Protein AF-A0A354BRV8-F1 (afdb_monomer_lite)

Foldseek 3Di:
DQLQVVLVVDPPRDLEEEFDQFAEPPRDYPVVVVVSVSSRRLAYEGAHLAADDPPNGRYGHDDDDDPQDPDPVSVVVSNVVRVVVVVVVD

Secondary structure (DSSP, 8-state):
--HHHHHHTSTT--SEEE-SS--BTTTB-HHHHHHHHHTT-SEEEE-SS--PPTT-TTEEE-----TT--SHHHHHHHHHHHHHHHHHT-

Radius of gyration: 15.72 Å; chains: 1; bounding box: 42×30×31 Å

Sequence (90 aa):
LLNEEKILGYPNGLPLFSYPFGQPKTCFNEHSTERIFSFGAKAIFYSSGSINQAGQGVLYDRVSLGNEAQTIKELFSKLRYRKLRNCMNV

Structure (mmCIF, N/CA/C/O backbone):
data_AF-A0A354BRV8-F1
#
_entry.id   AF-A0A354BRV8-F1
#
loop_
_atom_site.group_PDB
_atom_site.id
_atom_site.type_symbol
_atom_site.label_atom_id
_atom_site.label_alt_id
_atom_site.label_comp_id
_atom_site.label_asym_id
_atom_site.label_entity_id
_atom_site.label_seq_id
_atom_site.pdbx_PDB_ins_code
_atom_site.Cartn_x
_atom_site.Cartn_y
_atom_site.Cartn_z
_atom_site.occupancy
_atom_site.B_iso_or_equiv
_atom_site.auth_seq_id
_atom_site.auth_comp_id
_atom_site.auth_asym_id
_atom_site.auth_atom_id
_atom_site.pdbx_PDB_model_num
ATOM 1 N N . LEU A 1 1 ? -24.636 -3.181 12.913 1.00 53.12 1 LEU A N 1
ATOM 2 C CA . LEU A 1 1 ? -23.440 -3.904 12.444 1.00 53.12 1 LEU A CA 1
ATOM 3 C C . LEU A 1 1 ? -22.452 -2.893 11.901 1.00 53.12 1 LEU A C 1
ATOM 5 O O . LEU A 1 1 ? -22.744 -2.264 10.881 1.00 53.12 1 LEU A O 1
ATOM 9 N N . LEU A 1 2 ? -21.354 -2.693 12.626 1.00 67.38 2 LEU A N 1
ATOM 10 C CA . LEU A 1 2 ? -20.218 -1.894 12.169 1.00 67.38 2 LEU A CA 1
ATOM 11 C C . LEU A 1 2 ? -19.640 -2.522 10.888 1.00 67.38 2 LEU A C 1
ATOM 13 O O . LEU A 1 2 ? -19.804 -3.719 10.643 1.00 67.38 2 LEU A O 1
ATOM 17 N N . ASN A 1 3 ? -18.984 -1.725 10.042 1.00 63.06 3 ASN A N 1
ATOM 18 C CA . ASN A 1 3 ? -18.398 -2.224 8.787 1.00 63.06 3 ASN A CA 1
ATOM 19 C C . ASN A 1 3 ? -17.389 -3.361 9.020 1.00 63.06 3 ASN A C 1
ATOM 21 O O . ASN A 1 3 ? -17.289 -4.263 8.190 1.00 63.06 3 ASN A O 1
ATOM 25 N N . GLU A 1 4 ? -16.725 -3.364 10.176 1.00 62.16 4 GLU A N 1
ATOM 26 C CA . GLU A 1 4 ? -15.790 -4.410 10.602 1.00 62.16 4 GLU A CA 1
ATOM 27 C C . GLU A 1 4 ? -16.476 -5.784 10.684 1.00 62.16 4 GLU A C 1
ATOM 29 O O . GLU A 1 4 ? -15.983 -6.769 10.139 1.00 62.16 4 GLU A O 1
ATOM 34 N N . GLU A 1 5 ? -17.665 -5.83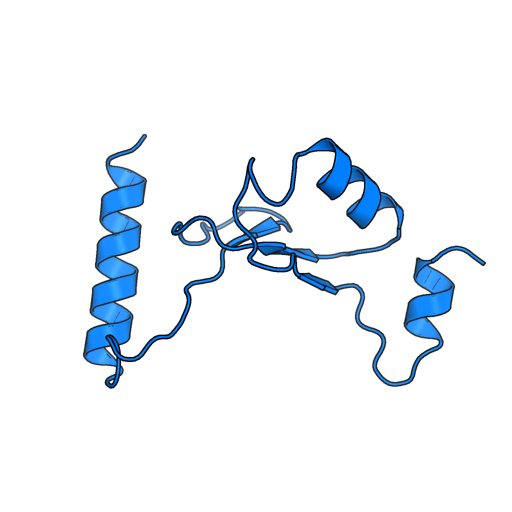7 11.287 1.00 69.19 5 GLU A N 1
ATOM 35 C CA . GLU A 1 5 ? -18.451 -7.067 11.456 1.00 69.19 5 GLU A CA 1
ATOM 36 C C . GLU A 1 5 ? -19.019 -7.558 10.119 1.00 69.19 5 GLU A C 1
ATOM 38 O O . GLU A 1 5 ? -19.138 -8.758 9.883 1.00 69.19 5 GLU A O 1
ATOM 43 N N . LYS A 1 6 ? -19.342 -6.626 9.213 1.00 70.19 6 LYS A N 1
ATOM 44 C CA . LYS A 1 6 ? -19.846 -6.956 7.874 1.00 70.19 6 LYS A CA 1
ATOM 45 C C . LYS A 1 6 ? -18.760 -7.522 6.968 1.00 70.19 6 LYS A C 1
ATOM 47 O O . LYS A 1 6 ? -19.048 -8.445 6.216 1.00 70.19 6 LYS A O 1
ATOM 52 N N . ILE A 1 7 ? -17.538 -6.985 7.023 1.00 66.75 7 ILE A N 1
ATOM 53 C CA . ILE A 1 7 ? -16.412 -7.483 6.221 1.00 66.75 7 ILE A CA 1
ATOM 54 C C . ILE A 1 7 ? -16.080 -8.920 6.620 1.00 66.75 7 ILE A C 1
ATOM 56 O O . ILE A 1 7 ? -15.971 -9.768 5.742 1.00 66.75 7 ILE A O 1
ATOM 60 N N . LEU A 1 8 ? -16.021 -9.217 7.920 1.00 67.62 8 LEU A N 1
ATOM 61 C CA . LEU A 1 8 ? -15.753 -10.572 8.417 1.00 67.62 8 LEU A CA 1
ATOM 62 C C . LEU A 1 8 ? -16.871 -11.579 8.093 1.00 67.62 8 LEU A C 1
ATOM 64 O O . LEU A 1 8 ? -16.640 -12.783 8.140 1.00 67.62 8 LEU A O 1
ATOM 68 N N . GLY A 1 9 ? -18.066 -11.101 7.735 1.00 72.56 9 GLY A N 1
ATOM 69 C CA . GLY A 1 9 ? -19.166 -11.941 7.260 1.00 72.56 9 GLY A CA 1
ATOM 70 C C . GLY A 1 9 ? -18.976 -12.490 5.841 1.00 72.56 9 GLY A C 1
ATOM 71 O O . GLY A 1 9 ? -19.705 -13.398 5.444 1.00 72.56 9 GLY A O 1
ATOM 72 N N . TYR A 1 10 ? -18.012 -11.974 5.068 1.00 76.38 10 TYR A N 1
ATOM 73 C CA . TYR A 1 10 ? -17.673 -12.518 3.753 1.00 76.38 10 TYR A CA 1
ATOM 74 C C . TYR A 1 10 ? -16.570 -13.576 3.876 1.00 76.38 10 TYR A C 1
ATOM 76 O O . TYR A 1 10 ? -15.581 -13.329 4.566 1.00 76.38 10 TYR A O 1
ATOM 84 N N . PRO A 1 11 ? -16.645 -14.698 3.131 1.00 74.12 11 PRO A N 1
ATOM 85 C CA . PRO A 1 11 ? -15.654 -15.780 3.206 1.00 74.12 11 PRO A CA 1
ATOM 86 C C . PRO A 1 11 ? -14.199 -15.339 2.985 1.00 74.12 11 PRO A C 1
ATOM 88 O O . PRO A 1 11 ? -13.281 -15.996 3.459 1.00 74.12 11 PRO A O 1
ATOM 91 N N . ASN A 1 12 ? -13.995 -14.223 2.277 1.00 77.50 12 ASN A N 1
ATOM 92 C CA . ASN A 1 12 ? -12.684 -13.655 1.946 1.00 77.50 12 ASN A CA 1
ATOM 93 C C . ASN A 1 12 ? -12.554 -12.187 2.384 1.00 77.50 12 ASN A C 1
ATOM 95 O O . ASN A 1 12 ? -11.796 -11.417 1.792 1.00 77.50 12 ASN A O 1
ATOM 99 N N . GLY A 1 13 ? -13.341 -11.765 3.373 1.00 77.06 13 GLY A N 1
ATOM 100 C CA . GLY A 1 13 ? -13.275 -10.412 3.899 1.00 77.06 13 GLY A CA 1
ATOM 101 C C . GLY A 1 13 ? -11.964 -10.166 4.630 1.00 77.06 13 GLY A C 1
ATOM 102 O O . GLY A 1 13 ? -11.737 -10.701 5.712 1.00 77.06 13 GLY A O 1
ATOM 103 N N . LEU A 1 14 ? -11.103 -9.335 4.050 1.00 83.38 14 LEU A N 1
ATOM 104 C CA . LEU A 1 14 ? -9.869 -8.896 4.687 1.00 83.38 14 LEU A CA 1
ATOM 105 C C . LEU A 1 14 ? -10.038 -7.453 5.162 1.00 83.38 14 LEU A C 1
ATOM 107 O O . LEU A 1 14 ? -10.557 -6.628 4.406 1.00 83.38 14 LEU A O 1
ATOM 111 N N . PRO A 1 15 ? -9.554 -7.095 6.363 1.00 88.88 15 PRO A N 1
ATOM 112 C CA . PRO A 1 15 ? -9.591 -5.720 6.836 1.00 88.88 15 PRO A CA 1
ATOM 113 C C . PRO A 1 15 ? -8.436 -4.917 6.215 1.00 88.88 15 PRO A C 1
ATOM 115 O O . PRO A 1 15 ? -7.649 -4.266 6.898 1.00 88.88 15 PRO A O 1
ATOM 118 N N . LEU A 1 16 ? -8.287 -5.016 4.901 1.00 91.50 16 LEU A N 1
ATOM 119 C CA . LEU A 1 16 ? -7.251 -4.374 4.112 1.00 91.50 16 LEU A CA 1
ATOM 120 C C . LEU A 1 16 ? -7.939 -3.485 3.087 1.00 91.50 16 LEU A C 1
ATOM 122 O O . L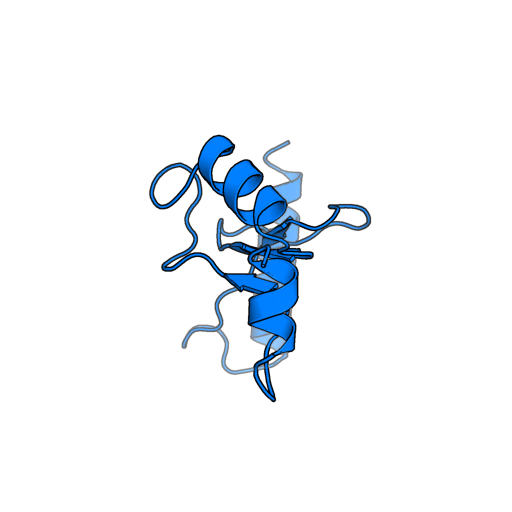EU A 1 16 ? -8.943 -3.873 2.493 1.00 91.50 16 LEU A O 1
ATOM 126 N N . PHE A 1 17 ? -7.378 -2.309 2.847 1.00 92.69 17 PHE A N 1
ATOM 127 C CA . PHE A 1 17 ? -7.894 -1.401 1.834 1.00 92.69 17 PHE A CA 1
ATOM 128 C C . PHE A 1 17 ? -6.778 -0.948 0.904 1.00 92.69 17 PHE A C 1
ATOM 130 O O . PHE A 1 17 ? -5.666 -0.674 1.343 1.00 92.69 17 PHE A O 1
ATOM 137 N N . SER A 1 18 ? -7.063 -0.826 -0.390 1.00 94.38 18 SER A N 1
ATOM 138 C CA . SER A 1 18 ? -6.123 -0.239 -1.340 1.00 94.38 18 SER A CA 1
ATOM 139 C C . SER A 1 18 ? -6.784 0.887 -2.111 1.00 94.38 18 SER A C 1
ATOM 141 O O . SER A 1 18 ? -7.836 0.696 -2.718 1.00 94.38 18 SER A O 1
ATOM 143 N N . TYR A 1 19 ? -6.144 2.055 -2.114 1.00 95.00 19 TYR A N 1
ATOM 144 C CA . TYR A 1 19 ? -6.620 3.178 -2.907 1.00 95.00 19 TYR A CA 1
ATOM 145 C C . TYR A 1 19 ? -6.534 2.860 -4.412 1.00 95.00 19 TYR A C 1
ATOM 147 O O . TYR A 1 19 ? -5.466 2.443 -4.889 1.00 95.00 19 TYR A O 1
ATOM 155 N N . PRO A 1 20 ? -7.607 3.120 -5.183 1.00 91.50 20 PRO A N 1
ATOM 156 C CA . PRO A 1 20 ? -7.545 3.147 -6.641 1.00 91.50 20 PRO A CA 1
ATOM 157 C C . PRO A 1 20 ? -6.530 4.199 -7.095 1.00 91.50 20 PRO A C 1
ATOM 159 O O . PRO A 1 20 ? -6.575 5.332 -6.617 1.00 91.50 20 PRO A O 1
ATOM 162 N N . PHE A 1 21 ? -5.601 3.819 -7.979 1.00 87.69 21 PHE A N 1
ATOM 163 C CA . PHE A 1 21 ? -4.446 4.615 -8.449 1.00 87.69 21 PHE A CA 1
ATOM 164 C C . PHE A 1 21 ? -3.436 5.030 -7.355 1.00 87.69 21 PHE A C 1
ATOM 166 O O . PHE A 1 21 ? -2.232 5.017 -7.593 1.00 87.69 21 PHE A O 1
ATOM 173 N N . GLY A 1 22 ? -3.889 5.288 -6.127 1.00 86.50 22 GLY A N 1
ATOM 174 C CA . GLY A 1 22 ? -3.077 5.332 -4.914 1.00 86.50 22 GLY A CA 1
ATOM 175 C C . GLY A 1 22 ? -2.158 6.537 -4.771 1.00 86.50 22 GLY A C 1
ATOM 176 O O . GLY A 1 22 ? -1.303 6.510 -3.893 1.00 86.50 22 GLY A O 1
ATOM 177 N N . GLN A 1 23 ? -2.308 7.580 -5.585 1.00 88.38 23 GLN A N 1
ATOM 178 C CA . GLN A 1 23 ? -1.448 8.755 -5.505 1.00 88.38 23 GLN A CA 1
ATOM 179 C C . GLN A 1 23 ? -1.921 9.698 -4.377 1.00 88.38 23 GLN A C 1
ATOM 181 O O . GLN A 1 23 ? -3.070 10.155 -4.401 1.00 88.38 23 GLN A O 1
ATOM 186 N N . PRO A 1 24 ? -1.072 10.004 -3.375 1.00 90.88 24 PRO A N 1
ATOM 187 C CA . PRO A 1 24 ? -1.428 10.950 -2.319 1.00 90.88 24 PRO A CA 1
ATOM 188 C C . PRO A 1 24 ? -1.727 12.340 -2.877 1.00 90.88 24 PRO A C 1
ATOM 190 O O . PRO A 1 24 ? -1.131 12.754 -3.871 1.00 90.88 24 PRO A O 1
ATOM 193 N N . LYS A 1 25 ? -2.605 13.085 -2.199 1.00 90.12 25 LYS A N 1
ATOM 194 C CA . LYS A 1 25 ? -3.037 14.459 -2.529 1.00 90.12 25 LYS A CA 1
ATOM 195 C C . LYS A 1 25 ? -3.878 14.598 -3.803 1.00 90.12 25 LYS A C 1
ATOM 197 O O . LYS A 1 25 ? -4.590 15.588 -3.921 1.00 90.12 25 LYS A O 1
ATOM 202 N N . THR A 1 26 ? -3.836 13.636 -4.723 1.00 89.62 26 THR A N 1
ATOM 203 C CA . THR A 1 26 ? -4.669 13.633 -5.938 1.00 89.62 26 THR A CA 1
ATOM 204 C C . THR A 1 26 ? -5.819 12.635 -5.845 1.00 89.62 26 THR A C 1
ATOM 206 O O . THR A 1 26 ? -6.944 12.971 -6.199 1.00 89.62 26 THR A O 1
ATOM 209 N N . CYS A 1 27 ? -5.565 11.424 -5.340 1.00 89.44 27 CYS A N 1
ATOM 210 C CA . CYS A 1 27 ? -6.579 10.372 -5.217 1.00 89.44 27 CYS A CA 1
ATOM 211 C C . CYS A 1 27 ? -7.158 10.261 -3.803 1.00 89.44 27 CYS A C 1
ATOM 213 O O . CYS A 1 27 ? -8.257 9.741 -3.632 1.00 89.44 27 CYS A O 1
ATOM 215 N N . PHE A 1 28 ? -6.412 10.704 -2.788 1.00 93.31 28 PHE A N 1
ATOM 216 C CA . PHE A 1 28 ? -6.825 10.637 -1.389 1.00 93.31 28 PHE A CA 1
ATOM 217 C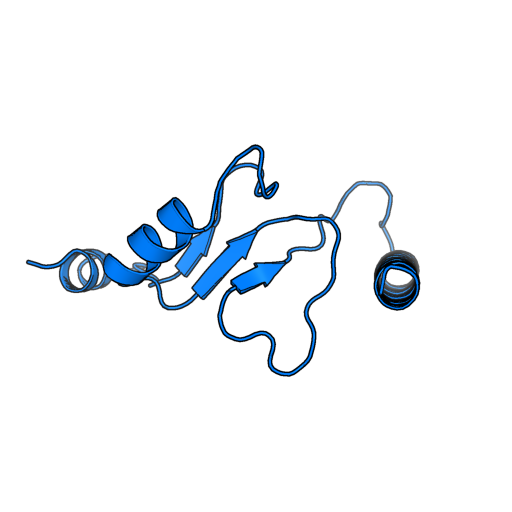 C . PHE A 1 28 ? -6.081 11.659 -0.524 1.00 93.31 28 PHE A C 1
ATOM 219 O O . PHE A 1 28 ? -5.057 12.218 -0.925 1.00 93.31 28 PHE A O 1
ATOM 226 N N . ASN A 1 29 ? -6.592 11.874 0.684 1.00 93.81 29 ASN A N 1
ATOM 227 C CA . ASN A 1 29 ? -5.993 12.717 1.715 1.00 93.81 29 ASN A CA 1
ATOM 228 C C . ASN A 1 29 ? -6.042 12.038 3.100 1.00 93.81 29 ASN A C 1
ATOM 230 O O . ASN A 1 29 ? -6.514 10.905 3.254 1.00 93.81 29 ASN A O 1
ATOM 234 N N . GLU A 1 30 ? -5.519 12.725 4.113 1.00 93.94 30 GLU A N 1
ATOM 235 C CA . GLU A 1 30 ? -5.482 12.239 5.499 1.00 93.94 30 GLU A CA 1
ATOM 236 C C . GLU A 1 30 ? -6.890 11.954 6.031 1.00 93.94 30 GLU A C 1
ATOM 238 O O . GLU A 1 30 ? -7.151 10.844 6.486 1.00 93.94 30 GLU A O 1
ATOM 243 N N . HIS A 1 31 ? -7.843 12.866 5.815 1.00 95.38 31 HIS A N 1
ATOM 244 C CA . HIS A 1 31 ? -9.238 12.694 6.241 1.00 95.38 31 HIS A CA 1
ATOM 245 C C . HIS A 1 31 ? -9.904 11.436 5.660 1.00 95.38 31 HIS A C 1
ATOM 247 O O . HIS A 1 31 ? -10.595 10.698 6.363 1.00 95.38 31 HIS A O 1
ATOM 253 N N . SER A 1 32 ? -9.687 11.136 4.374 1.00 94.88 32 SER A N 1
ATOM 254 C CA . SER A 1 32 ? -10.177 9.879 3.787 1.00 94.88 32 SER A CA 1
ATOM 255 C C . SER A 1 32 ? -9.513 8.647 4.405 1.00 94.88 32 SER A C 1
ATOM 257 O O . SER A 1 32 ? -10.171 7.626 4.585 1.00 94.88 32 SER A O 1
ATOM 259 N N . THR A 1 33 ? -8.238 8.756 4.777 1.00 95.31 33 THR A N 1
ATOM 260 C CA . THR A 1 33 ? -7.465 7.664 5.379 1.00 95.31 33 THR A CA 1
ATOM 261 C C . THR A 1 33 ? -7.974 7.360 6.786 1.00 95.31 33 THR A C 1
ATOM 263 O O . THR A 1 33 ? -8.249 6.203 7.102 1.00 95.31 33 THR A O 1
ATOM 266 N N . GLU A 1 34 ? -8.198 8.395 7.596 1.00 95.88 34 GLU A N 1
ATOM 267 C CA . GLU A 1 34 ? -8.794 8.289 8.931 1.00 95.88 34 GLU A CA 1
ATOM 268 C C . GLU A 1 34 ? -10.182 7.643 8.888 1.00 95.88 34 GLU A C 1
ATOM 270 O O . GLU A 1 34 ? -10.472 6.740 9.673 1.00 95.88 34 GLU A O 1
ATOM 275 N N . ARG A 1 35 ? -11.025 8.038 7.924 1.00 95.12 35 ARG A N 1
ATOM 276 C CA . ARG A 1 35 ? -12.344 7.417 7.723 1.00 95.12 35 ARG A CA 1
ATOM 277 C C . ARG A 1 35 ? -12.261 5.937 7.363 1.00 95.12 35 ARG A C 1
ATOM 279 O O . ARG A 1 35 ? -13.065 5.146 7.836 1.00 95.12 35 ARG A O 1
ATOM 286 N N . ILE A 1 36 ? -11.312 5.540 6.520 1.00 92.94 36 ILE A N 1
ATOM 287 C CA . ILE A 1 36 ? -11.157 4.127 6.149 1.00 92.94 36 ILE A CA 1
ATOM 288 C C . ILE A 1 36 ? -10.716 3.298 7.362 1.00 92.94 36 ILE A C 1
ATOM 290 O O . ILE A 1 36 ? -11.239 2.202 7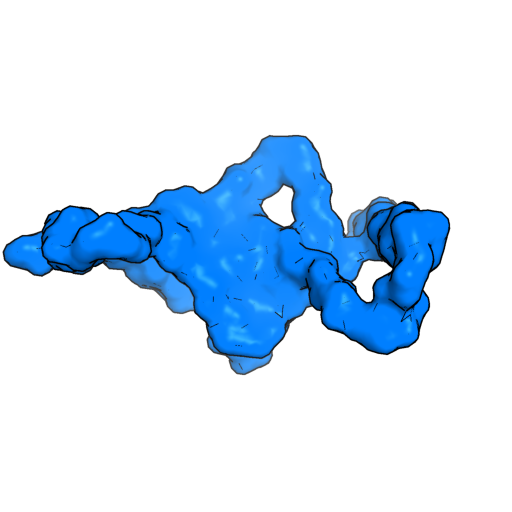.575 1.00 92.94 36 ILE A O 1
ATOM 294 N N . PHE A 1 37 ? -9.814 3.828 8.193 1.00 93.12 37 PHE A N 1
ATOM 295 C CA . PHE A 1 37 ? -9.453 3.186 9.457 1.00 93.12 37 PHE A CA 1
ATOM 296 C C . PHE A 1 37 ? -10.644 3.092 10.419 1.00 93.12 37 PHE A C 1
ATOM 298 O O . PHE A 1 37 ? -10.864 2.026 10.992 1.00 93.12 37 PHE A O 1
ATOM 305 N N . SER A 1 38 ? -11.465 4.142 10.545 1.00 91.50 38 SER A N 1
ATOM 306 C CA . SER A 1 38 ? -12.661 4.110 11.404 1.00 91.50 38 SER A CA 1
ATOM 307 C C . SER A 1 38 ? -13.753 3.151 10.913 1.00 91.50 38 SER A C 1
ATOM 309 O O . SER A 1 38 ? -14.635 2.774 11.680 1.00 91.50 38 SER A O 1
ATOM 311 N N . PHE A 1 39 ? -13.680 2.703 9.657 1.00 87.75 39 PHE A N 1
ATOM 312 C CA . PHE A 1 39 ? -14.533 1.644 9.114 1.00 87.75 39 PHE A CA 1
ATOM 313 C C . PHE A 1 39 ? -13.986 0.226 9.324 1.00 87.75 39 PHE A C 1
ATOM 315 O O . PHE A 1 39 ? -14.620 -0.731 8.877 1.00 87.75 39 PHE A O 1
ATOM 322 N N . GLY A 1 40 ? -12.851 0.075 10.009 1.00 87.44 40 GLY A N 1
ATOM 323 C CA . GLY A 1 40 ? -12.309 -1.224 10.410 1.00 87.44 40 GLY A CA 1
ATOM 324 C C . GLY A 1 40 ? -11.121 -1.718 9.594 1.00 87.44 40 GLY A C 1
ATOM 325 O O . GLY A 1 40 ? -10.662 -2.838 9.830 1.00 87.44 40 GLY A O 1
ATOM 326 N N . ALA A 1 41 ? -10.592 -0.924 8.656 1.00 91.50 41 ALA A N 1
ATOM 327 C CA . ALA A 1 41 ? -9.342 -1.288 7.995 1.00 91.50 41 ALA A CA 1
ATOM 328 C C . ALA A 1 41 ? -8.214 -1.408 9.036 1.00 91.50 41 ALA A C 1
ATOM 330 O O . ALA A 1 41 ? -8.088 -0.583 9.934 1.00 91.50 41 ALA A O 1
ATOM 331 N N . LYS A 1 42 ? -7.381 -2.442 8.923 1.00 92.44 42 LYS A N 1
ATOM 332 C CA . LYS A 1 42 ? -6.162 -2.630 9.725 1.00 92.44 42 LYS A CA 1
ATOM 333 C C . LYS A 1 42 ? -4.902 -2.249 8.954 1.00 92.44 42 LYS A C 1
ATOM 335 O O . LYS A 1 42 ? -3.885 -1.981 9.580 1.00 92.44 42 LYS A O 1
ATOM 340 N N . ALA A 1 43 ? -4.966 -2.190 7.624 1.00 94.88 43 ALA A N 1
ATOM 341 C CA . ALA A 1 43 ? -3.901 -1.639 6.792 1.00 94.88 43 ALA A CA 1
ATOM 342 C C . ALA A 1 43 ? -4.447 -1.000 5.512 1.00 94.88 43 ALA A C 1
ATOM 344 O O . ALA A 1 43 ? -5.445 -1.459 4.946 1.00 94.88 43 ALA A O 1
ATOM 345 N N . ILE A 1 44 ? -3.758 0.042 5.047 1.00 95.69 44 ILE A N 1
ATOM 346 C CA . ILE A 1 44 ? -4.095 0.781 3.830 1.00 95.69 44 ILE A CA 1
ATOM 347 C C . ILE A 1 44 ? -2.893 0.795 2.885 1.00 95.69 44 ILE A C 1
ATOM 349 O O . ILE A 1 44 ? -1.775 1.108 3.288 1.00 95.69 44 ILE A O 1
ATOM 353 N N . PHE A 1 45 ? -3.129 0.493 1.610 1.00 95.88 45 PHE A N 1
ATOM 354 C CA . PHE A 1 45 ? -2.109 0.449 0.566 1.00 95.88 45 PHE A CA 1
ATOM 355 C C . PHE A 1 45 ? -2.298 1.572 -0.456 1.00 95.88 45 PHE A C 1
ATOM 357 O O . PHE A 1 45 ? -3.379 1.733 -1.031 1.00 95.88 45 PHE A O 1
ATOM 364 N N . TYR A 1 46 ? -1.222 2.299 -0.745 1.00 95.00 46 TYR A N 1
ATOM 365 C CA . TYR A 1 46 ? -1.186 3.418 -1.690 1.00 95.00 46 TYR A CA 1
ATOM 366 C C . TYR A 1 46 ? 0.027 3.299 -2.632 1.00 95.00 46 TYR A C 1
ATOM 368 O O . TYR A 1 46 ? 0.645 2.241 -2.708 1.00 95.00 46 TYR A O 1
ATOM 376 N N . SER A 1 47 ? 0.303 4.310 -3.451 1.00 92.12 47 SER A N 1
ATOM 377 C CA . SER A 1 47 ? 1.421 4.342 -4.400 1.00 92.12 47 SER A CA 1
ATOM 378 C C . SER A 1 47 ? 1.907 5.780 -4.580 1.00 92.12 47 SER A C 1
ATOM 380 O O . SER A 1 47 ? 1.375 6.516 -5.410 1.00 92.12 47 SER A O 1
ATOM 382 N N . SER A 1 48 ? 2.929 6.190 -3.825 1.00 88.62 48 SER A N 1
ATOM 383 C CA . SER A 1 48 ? 3.535 7.527 -3.971 1.00 88.62 48 SER A CA 1
ATOM 384 C C . SER A 1 48 ? 4.875 7.517 -4.701 1.00 88.62 48 SER A C 1
ATOM 386 O O . SER A 1 48 ? 5.436 8.570 -4.995 1.00 88.62 48 SER A O 1
ATOM 388 N N . GLY A 1 49 ? 5.389 6.328 -5.024 1.00 84.88 49 GLY A N 1
ATOM 389 C CA . GLY A 1 49 ? 6.735 6.177 -5.570 1.00 84.88 49 GLY A CA 1
ATOM 390 C C . GLY A 1 49 ? 7.808 6.007 -4.493 1.00 84.88 49 GLY A C 1
ATOM 391 O O . GLY A 1 49 ? 8.981 5.868 -4.843 1.00 84.88 49 GLY A O 1
ATOM 392 N N . SER A 1 50 ? 7.413 5.963 -3.218 1.00 87.81 50 SER A N 1
ATOM 393 C CA . SER A 1 50 ? 8.292 5.727 -2.078 1.00 87.81 50 SER A CA 1
ATOM 394 C C . SER A 1 50 ? 8.532 4.221 -1.854 1.00 87.81 50 SER A C 1
ATOM 396 O O . SER A 1 50 ? 8.132 3.371 -2.659 1.00 87.81 50 SER A O 1
ATOM 398 N N . ILE A 1 51 ? 9.238 3.893 -0.770 1.00 90.19 51 ILE A N 1
ATOM 399 C CA . ILE A 1 51 ? 9.425 2.541 -0.241 1.00 90.19 51 ILE A CA 1
ATOM 400 C C . ILE A 1 51 ? 9.137 2.546 1.256 1.00 90.19 51 ILE A C 1
ATOM 402 O O . ILE A 1 51 ? 9.408 3.535 1.939 1.00 90.19 51 ILE A O 1
ATOM 406 N N . ASN A 1 52 ? 8.623 1.424 1.755 1.00 90.88 52 ASN A N 1
ATOM 407 C CA . ASN A 1 52 ? 8.294 1.294 3.167 1.00 90.88 52 ASN A CA 1
ATOM 408 C C . ASN A 1 52 ? 9.555 1.256 4.037 1.00 90.88 52 ASN A C 1
ATOM 410 O O . ASN A 1 52 ? 10.520 0.568 3.698 1.00 90.88 52 ASN A O 1
ATOM 414 N N . GLN A 1 53 ? 9.525 1.964 5.165 1.00 87.38 53 GLN A N 1
ATOM 415 C CA . GLN A 1 53 ? 10.564 1.904 6.194 1.00 87.38 53 GLN A CA 1
ATOM 416 C C . GLN A 1 53 ? 10.145 1.003 7.358 1.00 87.38 53 GLN A C 1
ATOM 418 O O . GLN A 1 53 ? 8.957 0.765 7.598 1.00 87.38 53 GLN A O 1
ATOM 423 N N . ALA A 1 54 ? 11.133 0.518 8.111 1.00 85.25 54 ALA A N 1
ATOM 424 C CA . ALA A 1 54 ? 10.867 -0.160 9.373 1.00 85.25 54 ALA A CA 1
ATOM 425 C C . ALA A 1 54 ? 10.106 0.793 10.314 1.00 85.25 54 ALA A C 1
ATOM 427 O O . ALA A 1 54 ? 10.515 1.937 10.498 1.00 85.25 54 ALA A O 1
ATOM 428 N N . GLY A 1 55 ? 8.987 0.333 10.878 1.00 84.12 55 GLY A N 1
ATOM 429 C CA . GLY A 1 55 ? 8.172 1.134 11.799 1.00 84.12 55 GLY A CA 1
ATOM 430 C C . GLY A 1 55 ? 7.166 2.099 11.154 1.00 84.12 55 GLY A C 1
ATOM 431 O O . GLY A 1 55 ? 6.529 2.842 11.889 1.00 84.12 55 GLY A O 1
ATOM 432 N N . GLN A 1 56 ? 6.947 2.074 9.830 1.00 82.75 56 GLN A N 1
ATOM 433 C CA . GLN A 1 56 ? 6.009 2.972 9.110 1.00 82.75 56 GLN A CA 1
ATOM 434 C C . GLN A 1 56 ? 4.509 2.797 9.475 1.00 82.75 56 GLN A C 1
ATOM 436 O O . GLN A 1 56 ? 3.624 3.385 8.857 1.00 82.75 56 GLN A O 1
ATOM 441 N N . GLY A 1 57 ? 4.185 1.995 10.488 1.00 90.06 57 GLY A N 1
ATOM 442 C CA . GLY A 1 57 ? 2.809 1.737 10.899 1.00 90.06 57 GLY A CA 1
ATOM 443 C C . GLY A 1 57 ? 2.042 0.915 9.863 1.00 90.06 57 GLY A C 1
ATOM 444 O O . GLY A 1 57 ? 2.544 -0.097 9.374 1.00 90.06 57 GLY A O 1
ATOM 445 N N . VAL A 1 58 ? 0.813 1.343 9.565 1.00 94.50 58 VAL A N 1
ATOM 446 C CA . VAL A 1 58 ? -0.202 0.572 8.817 1.00 94.50 58 VAL A CA 1
ATOM 447 C C . VAL A 1 58 ? -0.586 1.185 7.461 1.00 94.50 58 VAL A C 1
ATOM 449 O O . VAL A 1 58 ? -1.544 0.746 6.822 1.00 94.50 58 VAL A O 1
ATOM 452 N N . LEU A 1 59 ? 0.153 2.203 7.012 1.00 94.69 59 LEU A N 1
ATOM 453 C CA . LEU A 1 59 ? -0.025 2.848 5.711 1.00 94.69 59 LEU A CA 1
ATOM 454 C C . LEU A 1 59 ? 1.170 2.503 4.808 1.00 94.69 59 LEU A C 1
ATOM 456 O O . LEU A 1 59 ? 2.278 3.013 4.991 1.00 94.69 59 LEU A O 1
ATOM 460 N N . TYR A 1 60 ? 0.950 1.624 3.830 1.00 94.94 60 TYR A N 1
ATOM 461 C CA . TYR A 1 60 ? 2.005 1.008 3.024 1.00 94.94 60 TYR A CA 1
ATOM 462 C C . TYR A 1 60 ? 2.041 1.535 1.589 1.00 94.94 60 TYR A C 1
ATOM 464 O O . TYR A 1 60 ? 1.053 1.465 0.855 1.00 94.94 60 TYR A O 1
ATOM 472 N N . ASP A 1 61 ? 3.210 2.006 1.161 1.00 93.44 61 ASP A N 1
ATOM 473 C CA . ASP A 1 61 ? 3.480 2.323 -0.237 1.00 93.44 61 ASP A CA 1
ATOM 474 C C . ASP A 1 61 ? 3.698 1.030 -1.031 1.00 93.44 61 ASP A C 1
ATOM 476 O O . ASP A 1 61 ? 4.249 0.041 -0.530 1.00 93.44 61 ASP A O 1
ATOM 480 N N . ARG A 1 62 ? 3.269 1.043 -2.288 1.00 91.62 62 ARG A N 1
ATOM 481 C CA . ARG A 1 62 ? 3.442 -0.048 -3.237 1.00 91.62 62 ARG A CA 1
ATOM 482 C C . ARG A 1 62 ? 4.437 0.358 -4.309 1.00 91.62 62 ARG A C 1
ATOM 484 O O . ARG A 1 62 ? 4.402 1.445 -4.884 1.00 91.62 62 ARG A O 1
ATOM 491 N N . VAL A 1 63 ? 5.296 -0.587 -4.661 1.00 87.69 63 VAL A N 1
ATOM 492 C CA . VAL A 1 63 ? 6.175 -0.451 -5.817 1.00 87.69 63 VAL A CA 1
ATOM 493 C C . VAL A 1 63 ? 5.497 -1.124 -6.999 1.00 87.69 63 VAL A C 1
ATOM 495 O O . VAL A 1 63 ? 5.446 -2.348 -7.061 1.00 87.69 63 VAL A O 1
ATOM 498 N N . SER A 1 64 ? 4.962 -0.331 -7.930 1.00 85.00 64 SER A N 1
ATOM 499 C CA . SER A 1 64 ? 4.375 -0.862 -9.163 1.00 85.00 64 SER A CA 1
ATOM 500 C C . SER A 1 64 ? 5.397 -1.708 -9.910 1.00 85.00 64 SER A C 1
ATOM 502 O O . SER A 1 64 ? 6.529 -1.262 -10.112 1.00 85.00 64 SER A O 1
ATOM 504 N N . LEU A 1 65 ? 5.000 -2.904 -10.329 1.00 84.06 65 LEU A N 1
ATOM 505 C CA . LEU A 1 65 ? 5.747 -3.711 -11.283 1.00 84.06 65 LEU A CA 1
ATOM 506 C C . LEU A 1 65 ? 5.239 -3.344 -12.676 1.00 84.06 65 LEU A C 1
ATOM 508 O O . LEU A 1 65 ? 4.035 -3.364 -12.918 1.00 84.06 65 LEU A O 1
ATOM 512 N N . GLY A 1 66 ? 6.149 -2.943 -13.550 1.00 81.06 66 GLY A N 1
ATOM 513 C CA . GLY A 1 66 ? 5.855 -2.604 -14.935 1.00 81.06 66 GLY A CA 1
ATOM 514 C C . GLY A 1 66 ? 6.870 -3.273 -15.852 1.00 81.06 66 GLY A C 1
ATOM 515 O O . GLY A 1 66 ? 7.785 -3.957 -15.382 1.00 81.06 66 GLY A O 1
ATOM 516 N N . ASN A 1 67 ? 6.717 -3.066 -17.158 1.00 82.62 67 ASN A N 1
ATOM 517 C CA . ASN A 1 67 ? 7.551 -3.703 -18.181 1.00 82.62 67 ASN A CA 1
ATOM 518 C C . ASN A 1 67 ? 9.042 -3.333 -18.080 1.00 82.62 67 ASN A C 1
ATOM 520 O O . ASN A 1 67 ? 9.872 -3.986 -18.706 1.00 82.62 67 ASN A O 1
ATOM 524 N N . GLU A 1 68 ? 9.381 -2.308 -17.294 1.00 76.69 68 GLU A N 1
ATOM 525 C CA . GLU A 1 68 ? 10.742 -1.860 -17.003 1.00 76.69 68 GLU A CA 1
ATOM 526 C C . GLU A 1 68 ? 11.536 -2.762 -16.038 1.00 76.69 68 GLU A C 1
ATOM 528 O O . GLU A 1 68 ? 12.734 -2.546 -15.865 1.00 76.69 68 GLU A O 1
ATOM 533 N N . ALA A 1 69 ? 10.900 -3.737 -15.376 1.00 83.69 69 ALA A N 1
ATOM 534 C CA . ALA A 1 69 ? 11.581 -4.697 -14.505 1.00 83.69 69 ALA A CA 1
ATOM 535 C C . ALA A 1 69 ? 11.119 -6.126 -14.817 1.00 83.69 69 ALA A C 1
ATOM 537 O O . ALA A 1 69 ? 10.141 -6.612 -14.251 1.00 83.69 69 ALA A O 1
ATOM 538 N N . GLN A 1 70 ? 11.839 -6.791 -15.718 1.00 86.44 70 GLN A N 1
ATOM 539 C CA . GLN A 1 70 ? 11.559 -8.158 -16.169 1.00 86.44 70 GLN A CA 1
ATOM 540 C C . GLN A 1 70 ? 12.409 -9.197 -15.434 1.00 86.44 70 GLN A C 1
ATOM 542 O O . GLN A 1 70 ? 12.078 -10.380 -15.409 1.00 86.44 70 GLN A O 1
ATOM 547 N N . THR A 1 71 ? 13.495 -8.760 -14.797 1.00 91.00 71 THR A N 1
ATOM 548 C CA . THR A 1 71 ? 14.387 -9.613 -14.012 1.00 91.00 71 THR A CA 1
ATOM 549 C C . THR A 1 71 ? 14.406 -9.218 -12.537 1.00 91.00 71 THR A C 1
ATOM 551 O O . THR A 1 71 ? 14.195 -8.064 -12.156 1.00 91.00 71 THR A O 1
ATOM 554 N N . ILE A 1 72 ? 14.760 -10.178 -11.678 1.00 91.25 72 ILE A N 1
ATOM 555 C CA . ILE A 1 72 ? 14.986 -9.936 -10.244 1.00 91.25 72 ILE A CA 1
ATOM 556 C C . ILE A 1 72 ? 16.036 -8.829 -10.034 1.00 91.25 72 ILE A C 1
ATOM 558 O O . ILE A 1 72 ? 15.876 -7.968 -9.169 1.00 91.25 72 ILE A O 1
ATOM 562 N N . LYS A 1 73 ? 17.093 -8.802 -10.857 1.00 93.12 73 LYS A N 1
ATOM 563 C CA . LYS A 1 73 ? 18.153 -7.785 -10.791 1.00 93.12 73 LYS A CA 1
ATOM 564 C C . LYS A 1 73 ? 17.618 -6.377 -11.064 1.00 93.12 73 LYS A C 1
ATOM 566 O O . LYS A 1 73 ? 18.000 -5.432 -10.369 1.00 93.12 73 LYS A O 1
ATOM 571 N N . GLU A 1 74 ? 16.737 -6.230 -12.047 1.00 90.94 74 GLU A N 1
ATOM 572 C CA . GLU A 1 74 ? 16.096 -4.951 -12.370 1.00 90.94 74 GLU A CA 1
ATOM 573 C C . GLU A 1 74 ? 15.146 -4.513 -11.257 1.00 90.94 74 GLU A C 1
ATOM 575 O O . GLU A 1 74 ? 15.182 -3.352 -10.847 1.00 90.94 74 GLU A O 1
ATOM 580 N N . LEU A 1 75 ? 14.380 -5.447 -10.683 1.00 90.44 75 LEU A N 1
ATOM 581 C CA . LEU A 1 75 ? 13.539 -5.170 -9.520 1.00 90.44 75 LEU A CA 1
ATOM 582 C C . LEU A 1 75 ? 14.369 -4.641 -8.340 1.00 90.44 75 LEU A C 1
ATOM 584 O O . LEU A 1 75 ? 14.056 -3.583 -7.792 1.00 90.44 75 LEU A O 1
ATOM 588 N N . PHE A 1 76 ? 15.463 -5.315 -7.975 1.00 91.38 76 PHE A N 1
ATOM 589 C CA . PHE A 1 76 ? 16.338 -4.846 -6.895 1.00 91.38 76 PHE A CA 1
ATOM 590 C C . PHE A 1 76 ? 17.010 -3.507 -7.219 1.00 91.38 76 PHE A C 1
ATOM 592 O O . PHE A 1 76 ? 17.134 -2.656 -6.336 1.00 91.38 76 PHE A O 1
ATOM 599 N N . SER A 1 77 ? 17.393 -3.280 -8.478 1.00 90.62 77 SER A N 1
ATOM 600 C CA . SER A 1 77 ? 17.933 -1.989 -8.928 1.00 90.62 77 SER A CA 1
ATOM 601 C C . SER A 1 77 ? 16.908 -0.866 -8.752 1.00 90.62 77 SER A C 1
ATOM 603 O O . SER A 1 77 ? 17.235 0.191 -8.210 1.00 90.62 77 SER A O 1
ATOM 605 N N . LYS A 1 78 ? 15.642 -1.118 -9.108 1.00 88.44 78 LYS A N 1
ATOM 606 C CA . LYS A 1 78 ? 14.526 -0.183 -8.919 1.00 88.44 78 LYS A CA 1
ATOM 607 C C . LYS A 1 78 ? 14.261 0.113 -7.443 1.00 88.44 78 LYS A C 1
ATOM 609 O O . LYS A 1 78 ? 14.104 1.278 -7.074 1.00 88.44 78 LYS A O 1
ATOM 614 N N . LEU A 1 79 ? 14.257 -0.909 -6.585 1.00 89.62 79 LEU A N 1
ATOM 615 C CA . LEU A 1 79 ? 14.099 -0.737 -5.137 1.00 89.62 79 LEU A CA 1
ATOM 616 C C . LEU A 1 79 ? 15.246 0.087 -4.537 1.00 89.62 79 LEU A C 1
ATOM 618 O O . LEU A 1 79 ? 15.002 1.001 -3.749 1.00 89.62 79 LEU A O 1
ATOM 622 N N . ARG A 1 80 ? 16.492 -0.182 -4.949 1.00 90.25 80 ARG 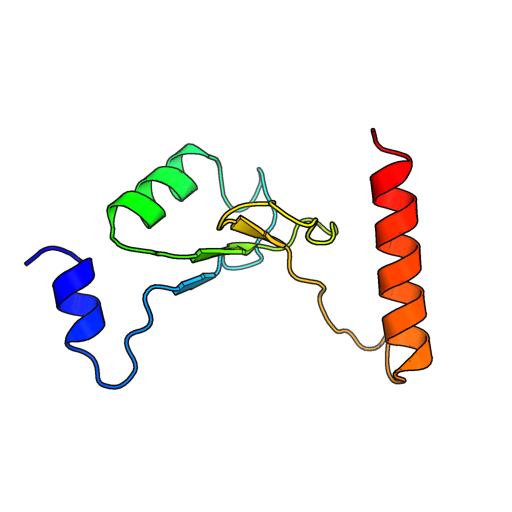A N 1
ATOM 623 C CA . ARG A 1 80 ? 17.671 0.574 -4.506 1.00 90.25 80 ARG A CA 1
ATOM 624 C C . ARG A 1 80 ? 17.612 2.032 -4.953 1.00 90.25 80 ARG A C 1
ATOM 626 O O . ARG A 1 80 ? 17.872 2.915 -4.142 1.00 90.25 80 ARG A O 1
ATOM 633 N N . TYR A 1 81 ? 17.237 2.289 -6.205 1.00 88.81 81 TYR A N 1
ATOM 634 C CA . TYR A 1 81 ? 17.059 3.647 -6.719 1.00 88.81 81 TYR A CA 1
ATOM 635 C C . TYR A 1 81 ? 16.010 4.423 -5.912 1.00 88.81 81 TYR A C 1
ATOM 637 O O . TYR A 1 81 ? 16.281 5.537 -5.466 1.00 88.81 81 TYR A O 1
ATOM 645 N N . ARG A 1 82 ? 14.841 3.821 -5.645 1.00 87.62 82 ARG A N 1
ATOM 646 C CA . ARG 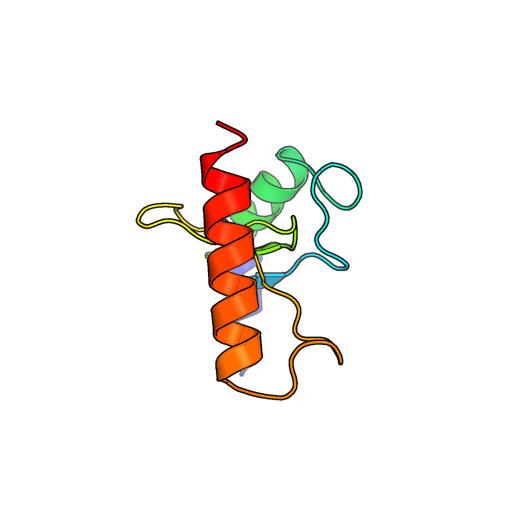A 1 82 ? 13.806 4.458 -4.815 1.00 87.62 82 ARG A CA 1
ATOM 647 C C . ARG A 1 82 ? 14.281 4.711 -3.385 1.00 87.62 82 ARG A C 1
ATOM 649 O O . ARG A 1 82 ? 14.021 5.785 -2.854 1.00 87.62 82 ARG A O 1
ATOM 656 N N . LYS A 1 83 ? 15.027 3.774 -2.785 1.00 87.50 83 LYS A N 1
ATOM 657 C CA . LYS A 1 83 ? 15.647 3.972 -1.465 1.00 87.50 83 LYS A CA 1
ATOM 658 C C . LYS A 1 83 ? 16.553 5.203 -1.449 1.00 87.50 83 LYS A C 1
ATOM 660 O O . LYS A 1 83 ? 16.401 6.043 -0.572 1.00 87.50 83 LYS A O 1
ATOM 665 N N . LEU A 1 84 ? 17.452 5.324 -2.429 1.00 87.38 84 LEU A N 1
ATOM 666 C CA . LEU A 1 84 ? 18.368 6.464 -2.541 1.00 87.38 84 LEU A CA 1
ATOM 667 C C . LEU A 1 84 ? 17.612 7.780 -2.736 1.00 87.38 84 LEU A C 1
ATOM 669 O O . LEU A 1 84 ? 17.855 8.732 -2.003 1.00 87.38 84 LEU A O 1
ATOM 673 N N . ARG A 1 85 ? 16.648 7.812 -3.664 1.00 84.19 85 ARG A N 1
ATOM 674 C CA . ARG A 1 85 ? 15.801 8.987 -3.898 1.00 84.19 85 ARG A CA 1
ATOM 675 C C . ARG A 1 85 ? 15.080 9.429 -2.624 1.00 84.19 85 ARG A C 1
ATOM 677 O O . ARG A 1 85 ? 14.998 10.621 -2.361 1.00 84.19 85 ARG A O 1
ATOM 684 N N . ASN A 1 86 ? 14.569 8.489 -1.837 1.00 76.56 86 ASN A N 1
ATOM 685 C CA . ASN A 1 86 ? 13.895 8.803 -0.582 1.00 76.56 86 ASN A CA 1
ATOM 686 C C . ASN A 1 86 ? 14.848 9.331 0.492 1.00 76.56 86 ASN A C 1
ATOM 688 O O . ASN A 1 86 ? 14.455 10.221 1.230 1.00 76.56 86 ASN A O 1
ATOM 692 N N . CYS A 1 87 ? 16.085 8.830 0.568 1.00 71.31 87 CYS A N 1
ATOM 693 C CA . CYS A 1 87 ? 17.099 9.360 1.487 1.00 71.31 87 CYS A CA 1
ATOM 694 C C . CYS A 1 87 ? 17.577 10.771 1.109 1.00 71.31 87 CYS A C 1
ATOM 696 O O . CYS A 1 87 ? 18.030 11.499 1.981 1.00 71.31 87 CYS A O 1
ATOM 698 N N . MET A 1 88 ? 17.505 11.144 -0.172 1.00 59.94 88 MET A N 1
ATOM 699 C CA . MET A 1 88 ? 17.930 12.459 -0.671 1.00 59.94 88 MET A CA 1
ATOM 700 C C . MET A 1 88 ? 16.836 13.536 -0.613 1.00 59.94 88 MET A C 1
ATOM 702 O O . MET A 1 88 ? 17.143 14.706 -0.800 1.00 59.94 88 MET A O 1
ATOM 706 N N . ASN A 1 89 ? 15.575 13.149 -0.402 1.00 54.50 89 ASN A N 1
ATOM 707 C CA . ASN A 1 89 ? 14.433 14.065 -0.282 1.00 54.50 89 ASN A CA 1
ATOM 708 C C . ASN A 1 89 ? 14.045 14.331 1.188 1.00 54.50 89 ASN A C 1
ATOM 710 O O . ASN A 1 89 ? 12.906 14.724 1.446 1.00 54.50 89 ASN A O 1
ATOM 714 N N . VAL A 1 90 ? 14.958 14.057 2.128 1.00 44.25 90 VAL A N 1
ATOM 715 C CA . VAL A 1 90 ? 14.846 14.428 3.549 1.00 44.25 90 VAL A CA 1
ATOM 716 C C . VAL A 1 90 ? 15.532 15.766 3.764 1.00 44.25 90 VAL A C 1
ATOM 718 O O . VAL A 1 90 ? 16.674 15.904 3.273 1.00 44.25 90 VAL A O 1
#

pLDDT: mean 85.36, std 10.73, range [44.25, 95.88]